Protein AF-A0A356X3P6-F1 (afdb_monomer_lite)

Sequence (103 aa):
EQTSLFEPIHGSYPQAAGKDIANPIAAILSVAMMLEHFGLKEEAELINSNIDFMVKKGLVTQDLDVHNFVTCSKVGDALSLLL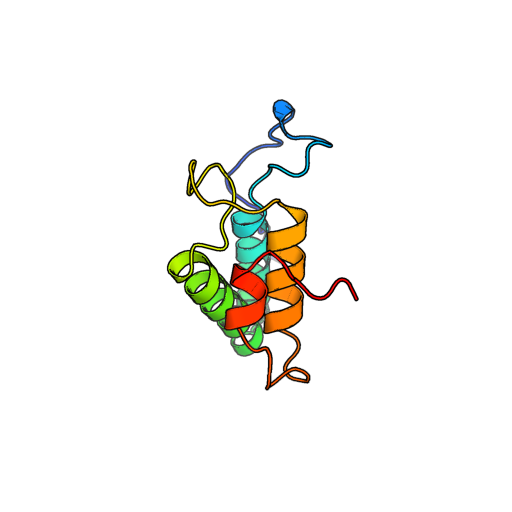DQTIAEVRFENMFEGKLPVI

Structure (mmCIF, N/CA/C/O backbone):
data_AF-A0A356X3P6-F1
#
_entry.id   AF-A0A356X3P6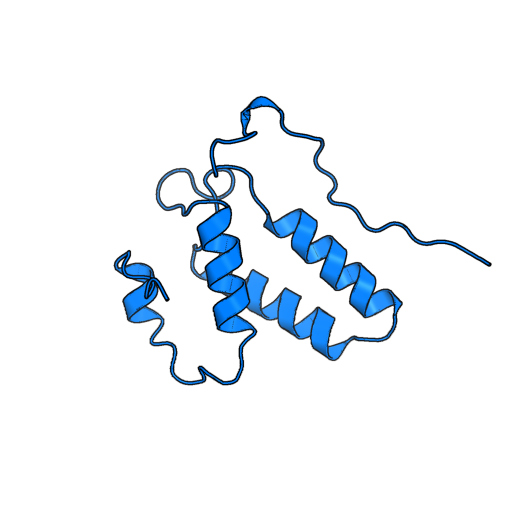-F1
#
loop_
_atom_site.group_PDB
_atom_site.id
_atom_site.type_symbol
_atom_site.label_atom_id
_atom_site.label_alt_id
_atom_site.label_comp_id
_atom_site.label_asym_id
_atom_site.label_entity_id
_atom_site.label_seq_id
_atom_site.pdbx_PDB_ins_code
_atom_site.Cartn_x
_atom_site.Cartn_y
_atom_site.Cartn_z
_atom_site.occupancy
_atom_site.B_iso_or_equiv
_atom_site.auth_seq_id
_atom_site.auth_comp_id
_atom_site.auth_asym_id
_atom_site.auth_atom_id
_atom_site.pdbx_PDB_model_num
ATOM 1 N N . GLU A 1 1 ? -15.827 24.931 12.141 1.00 50.00 1 GLU A N 1
ATOM 2 C CA . GLU A 1 1 ? -15.558 23.716 11.349 1.00 50.00 1 GLU A CA 1
ATOM 3 C C . GLU A 1 1 ? -14.101 23.744 10.934 1.00 50.00 1 GLU A C 1
ATOM 5 O O . GLU A 1 1 ? -13.614 24.810 10.573 1.00 50.00 1 GLU A O 1
ATOM 10 N N . GLN A 1 2 ? -13.392 22.631 11.090 1.00 78.62 2 GLN A N 1
ATOM 11 C CA . GLN A 1 2 ? -11.980 22.506 10.742 1.00 78.62 2 GLN A CA 1
ATOM 12 C C . GLN A 1 2 ? -11.881 21.360 9.738 1.00 78.62 2 GLN A C 1
ATOM 14 O O . GLN A 1 2 ? -12.340 20.258 10.028 1.00 78.62 2 GLN A O 1
ATOM 19 N N . THR A 1 3 ? -11.369 21.648 8.545 1.00 86.38 3 THR A N 1
ATOM 20 C CA . THR A 1 3 ? -11.224 20.654 7.478 1.00 86.38 3 THR A CA 1
ATOM 21 C C . THR A 1 3 ? -9.834 20.045 7.559 1.00 86.38 3 THR A C 1
ATOM 23 O O . THR A 1 3 ? -8.846 20.779 7.605 1.00 86.38 3 THR A O 1
ATOM 26 N N . SER A 1 4 ? -9.766 18.717 7.555 1.00 93.44 4 SER A N 1
ATOM 27 C CA . SER A 1 4 ? -8.514 17.958 7.527 1.00 93.44 4 SER A CA 1
ATOM 28 C C . SER A 1 4 ? -8.231 17.476 6.103 1.00 93.44 4 SER A C 1
ATOM 30 O O . SER A 1 4 ? -9.147 17.038 5.408 1.00 93.44 4 SER A O 1
ATOM 32 N N . LEU A 1 5 ? -6.969 17.546 5.676 1.00 94.75 5 LEU A N 1
ATOM 33 C CA . LEU A 1 5 ? -6.481 16.989 4.414 1.00 94.75 5 LEU A CA 1
ATOM 34 C C . LEU A 1 5 ? -5.445 15.907 4.726 1.00 94.75 5 LEU A C 1
ATOM 36 O O . LEU A 1 5 ? -4.534 16.140 5.519 1.00 94.75 5 LEU A O 1
ATOM 40 N N . PHE A 1 6 ? -5.588 14.749 4.088 1.00 96.62 6 PHE A N 1
ATOM 41 C CA . PHE A 1 6 ? -4.669 13.624 4.210 1.00 96.62 6 PHE A CA 1
ATOM 42 C C . PHE A 1 6 ? -4.112 13.313 2.828 1.00 96.62 6 PHE A C 1
ATOM 44 O O . PHE A 1 6 ? -4.865 12.979 1.915 1.00 96.62 6 PHE A O 1
ATOM 51 N N . GLU A 1 7 ? -2.802 13.445 2.669 1.00 96.38 7 GLU A N 1
ATOM 52 C CA . GLU A 1 7 ? -2.124 13.239 1.394 1.00 96.38 7 GLU A CA 1
ATOM 53 C C . GLU A 1 7 ? -0.757 12.579 1.606 1.00 96.38 7 GLU A C 1
ATOM 55 O O . GLU A 1 7 ? -0.173 12.699 2.692 1.00 96.38 7 GLU A O 1
ATOM 60 N N . PRO A 1 8 ? -0.241 11.850 0.603 1.00 95.00 8 PRO A N 1
ATOM 61 C CA . PRO A 1 8 ? 1.128 11.371 0.647 1.00 95.00 8 PRO A CA 1
ATOM 62 C C . PRO A 1 8 ? 2.105 12.547 0.550 1.00 95.00 8 PRO A C 1
ATOM 64 O O . PRO A 1 8 ? 1.852 13.531 -0.136 1.00 95.00 8 PRO A O 1
ATOM 67 N N . ILE A 1 9 ? 3.275 12.418 1.180 1.00 92.38 9 ILE A N 1
ATOM 68 C CA . ILE A 1 9 ? 4.308 13.474 1.167 1.00 92.38 9 ILE A CA 1
ATOM 69 C C . ILE A 1 9 ? 4.926 13.649 -0.236 1.00 92.38 9 ILE A C 1
ATOM 71 O O . ILE A 1 9 ? 5.475 14.703 -0.561 1.00 92.38 9 ILE A O 1
ATOM 75 N N . HIS A 1 10 ? 4.883 12.613 -1.076 1.00 89.19 10 HIS A N 1
ATOM 76 C CA . HIS A 1 10 ? 5.478 12.661 -2.407 1.00 89.19 10 HIS A CA 1
ATOM 77 C C . HIS A 1 10 ? 4.624 13.470 -3.400 1.00 89.19 10 HIS A C 1
ATOM 79 O O . HIS A 1 10 ? 3.398 13.462 -3.357 1.00 89.19 10 HIS A O 1
ATOM 85 N N . GLY A 1 11 ? 5.287 14.120 -4.361 1.00 89.81 11 GLY A N 1
ATOM 86 C CA . GLY A 1 11 ? 4.619 14.824 -5.461 1.00 89.81 11 GLY A CA 1
ATOM 87 C C . GLY A 1 11 ? 4.051 13.889 -6.540 1.00 89.81 11 GLY A C 1
ATOM 88 O O . GLY A 1 11 ? 3.931 12.681 -6.357 1.00 89.81 11 GLY A O 1
ATOM 89 N N . SER A 1 12 ? 3.750 14.445 -7.717 1.00 88.69 12 SER A N 1
ATOM 90 C CA . SER A 1 12 ? 3.050 13.751 -8.816 1.00 88.69 12 SER A CA 1
ATOM 91 C C . SER A 1 12 ? 3.853 12.678 -9.564 1.00 88.69 12 SER A C 1
ATOM 93 O O . SER A 1 12 ? 3.291 11.993 -10.413 1.00 88.69 12 SER A O 1
ATOM 95 N N . TYR A 1 13 ? 5.158 12.567 -9.300 1.00 91.88 13 TYR A N 1
ATOM 96 C CA . TYR A 1 13 ? 6.108 11.660 -9.959 1.00 91.88 13 TYR A CA 1
ATOM 97 C C . TYR A 1 13 ? 5.832 11.409 -11.467 1.00 91.88 13 TYR A C 1
ATOM 99 O O . TYR A 1 13 ? 5.574 10.273 -11.881 1.00 91.88 13 TYR A O 1
ATOM 107 N N . PRO A 1 14 ? 5.900 12.446 -12.332 1.00 92.62 14 PRO A N 1
ATOM 108 C CA . PRO A 1 14 ? 5.443 12.354 -13.725 1.00 92.62 14 PRO A CA 1
ATOM 109 C C . PRO A 1 14 ? 6.134 11.261 -14.547 1.00 92.62 14 PRO A C 1
ATOM 111 O O . PRO A 1 14 ? 5.572 10.739 -15.504 1.00 92.62 14 PRO A O 1
ATOM 114 N N . GLN A 1 15 ? 7.365 10.901 -14.180 1.00 93.81 15 GLN A N 1
ATOM 115 C CA . GLN A 1 15 ? 8.161 9.900 -14.882 1.00 93.81 15 GLN A CA 1
ATOM 116 C C . GLN A 1 15 ? 7.613 8.476 -14.708 1.00 93.81 15 GLN A C 1
ATOM 118 O O . GLN A 1 15 ? 7.931 7.628 -15.544 1.00 93.81 15 GLN A O 1
ATOM 123 N N . ALA A 1 16 ? 6.815 8.215 -13.667 1.00 92.31 16 ALA A N 1
ATOM 124 C CA . ALA A 1 16 ? 6.177 6.925 -13.401 1.00 92.31 16 ALA A CA 1
ATOM 125 C C . ALA A 1 16 ? 4.740 6.824 -13.932 1.00 92.31 16 ALA A C 1
ATOM 127 O O . ALA A 1 16 ? 4.173 5.728 -13.954 1.00 92.31 16 ALA A O 1
ATOM 128 N N . ALA A 1 17 ? 4.152 7.937 -14.384 1.00 94.56 17 ALA A N 1
ATOM 129 C CA . ALA A 1 17 ? 2.791 7.956 -14.904 1.00 94.56 17 ALA A CA 1
ATOM 130 C C . ALA A 1 17 ? 2.626 6.947 -16.056 1.00 94.56 17 ALA A C 1
ATOM 132 O O . ALA A 1 17 ? 3.404 6.941 -17.012 1.00 94.56 17 ALA A O 1
ATOM 133 N N . GLY A 1 18 ? 1.623 6.072 -15.941 1.00 96.38 18 GLY A N 1
ATOM 134 C CA . GLY A 1 18 ? 1.319 5.036 -16.934 1.00 96.38 18 GLY A CA 1
ATOM 135 C C . GLY A 1 18 ? 2.303 3.860 -16.991 1.00 96.38 18 GLY A C 1
ATOM 136 O O . GLY A 1 18 ? 2.204 3.055 -17.911 1.00 96.38 18 GLY A O 1
ATOM 137 N N . LYS A 1 19 ? 3.250 3.750 -16.048 1.00 97.00 19 LYS A N 1
ATOM 138 C CA . LYS A 1 19 ? 4.278 2.690 -16.052 1.00 97.00 19 LYS A CA 1
ATOM 139 C C . LYS A 1 19 ? 4.092 1.609 -14.992 1.00 97.00 19 LYS A C 1
ATOM 141 O O . LYS A 1 19 ? 4.864 0.662 -14.990 1.00 97.00 19 LYS A O 1
ATOM 146 N N . ASP A 1 20 ? 3.112 1.757 -14.102 1.00 97.06 20 ASP A N 1
ATOM 147 C CA . ASP A 1 20 ? 2.841 0.796 -13.021 1.00 97.06 20 ASP A CA 1
ATOM 148 C C . ASP A 1 20 ? 4.030 0.595 -12.045 1.00 97.06 20 ASP A C 1
ATOM 150 O O . ASP A 1 20 ? 4.194 -0.455 -11.435 1.00 97.06 20 ASP A O 1
ATOM 154 N N . ILE A 1 21 ? 4.885 1.614 -11.881 1.00 96.25 21 ILE A N 1
ATOM 155 C CA . ILE A 1 21 ? 6.090 1.557 -11.020 1.00 96.25 21 ILE A CA 1
ATOM 156 C C . ILE A 1 21 ? 6.034 2.478 -9.796 1.00 96.25 21 ILE A C 1
ATOM 158 O O . ILE A 1 21 ? 6.977 2.506 -9.012 1.00 96.25 21 ILE A O 1
ATOM 162 N N . ALA A 1 22 ? 4.980 3.283 -9.651 1.00 96.62 22 ALA A N 1
ATOM 163 C CA . ALA A 1 22 ? 4.842 4.165 -8.495 1.00 96.62 22 ALA A CA 1
ATOM 164 C C . ALA A 1 22 ? 4.595 3.346 -7.219 1.00 96.62 22 ALA A C 1
ATOM 166 O O . ALA A 1 22 ? 3.927 2.320 -7.266 1.00 96.62 22 ALA A O 1
ATOM 167 N N . ASN A 1 23 ? 5.086 3.812 -6.074 1.00 96.50 23 ASN A N 1
ATOM 168 C CA . ASN A 1 23 ? 4.786 3.192 -4.789 1.00 96.50 23 ASN A CA 1
ATOM 169 C C . ASN A 1 23 ? 3.448 3.713 -4.238 1.00 96.50 23 ASN A C 1
ATOM 171 O O . ASN A 1 23 ? 3.376 4.891 -3.879 1.00 96.50 23 ASN A O 1
ATOM 175 N N . PRO A 1 24 ? 2.388 2.886 -4.134 1.00 97.00 24 PRO A N 1
ATOM 176 C CA . PRO A 1 24 ? 1.090 3.359 -3.659 1.00 97.00 24 PRO A CA 1
ATOM 177 C C . PRO A 1 24 ? 0.986 3.423 -2.125 1.00 97.00 24 PRO A C 1
ATOM 179 O O . PRO A 1 24 ? 0.007 3.962 -1.610 1.00 97.00 24 PRO A O 1
ATOM 182 N N . ILE A 1 25 ? 1.964 2.887 -1.380 1.00 97.31 25 ILE A N 1
ATOM 183 C CA . ILE A 1 25 ? 1.859 2.674 0.073 1.00 97.31 25 ILE A CA 1
ATOM 184 C C . ILE A 1 25 ? 1.615 3.986 0.822 1.00 97.31 25 ILE A C 1
ATOM 186 O O . ILE A 1 25 ? 0.742 4.040 1.682 1.00 97.31 25 ILE A O 1
ATOM 190 N N . ALA A 1 26 ? 2.332 5.060 0.482 1.00 96.50 26 ALA A N 1
ATOM 191 C CA . ALA A 1 26 ? 2.169 6.340 1.171 1.00 96.50 26 ALA A CA 1
ATOM 192 C C . ALA A 1 26 ? 0.747 6.902 1.017 1.00 96.50 26 ALA A C 1
ATOM 194 O O . ALA A 1 26 ? 0.168 7.366 1.994 1.00 96.50 26 ALA A O 1
ATOM 195 N N . ALA A 1 27 ? 0.164 6.811 -0.183 1.00 97.12 27 ALA A N 1
ATOM 196 C CA . ALA A 1 27 ? -1.201 7.270 -0.434 1.00 97.12 27 ALA A CA 1
ATOM 197 C C . ALA A 1 27 ? -2.239 6.426 0.326 1.00 97.12 27 ALA A C 1
ATOM 199 O O . ALA A 1 27 ? -3.209 6.962 0.856 1.00 97.12 27 ALA A O 1
ATOM 200 N N . ILE A 1 28 ? -2.012 5.113 0.429 1.00 98.00 28 ILE A N 1
ATOM 201 C CA . ILE A 1 28 ? -2.852 4.201 1.218 1.00 98.00 28 ILE A CA 1
ATOM 202 C C . ILE A 1 28 ? -2.763 4.533 2.714 1.00 98.00 28 ILE A C 1
ATOM 204 O O . ILE A 1 28 ? -3.783 4.589 3.397 1.00 98.00 28 ILE A O 1
ATOM 208 N N . LEU A 1 29 ? -1.568 4.812 3.236 1.00 98.12 29 LEU A N 1
ATOM 209 C CA . LEU A 1 29 ? -1.395 5.201 4.638 1.00 98.12 29 LEU A CA 1
ATOM 210 C C . LEU A 1 29 ? -2.057 6.552 4.951 1.00 98.12 29 LEU A C 1
ATOM 212 O O . LEU A 1 29 ? -2.585 6.727 6.047 1.00 98.12 29 LEU A O 1
ATOM 216 N N . SER A 1 30 ? -2.139 7.477 3.988 1.00 98.25 30 SER A N 1
ATOM 217 C CA . SER A 1 30 ? -2.959 8.689 4.139 1.00 98.25 30 SER A CA 1
ATOM 218 C C . SER A 1 30 ? -4.445 8.363 4.339 1.00 98.25 30 SER A C 1
ATOM 220 O O . SER A 1 30 ? -5.115 9.032 5.125 1.00 98.25 30 SER A O 1
ATOM 222 N N . VAL A 1 31 ? -4.963 7.313 3.690 1.00 97.75 31 VAL A N 1
ATOM 223 C CA . VAL A 1 31 ? -6.331 6.820 3.929 1.00 97.75 31 VAL A CA 1
ATOM 224 C C . VAL A 1 31 ? -6.460 6.231 5.334 1.00 97.75 31 VAL A C 1
ATOM 226 O O . VAL A 1 31 ? -7.438 6.532 6.012 1.00 97.75 31 VAL A O 1
ATOM 229 N N . ALA A 1 32 ? -5.475 5.467 5.818 1.00 98.12 32 ALA A N 1
ATOM 230 C CA . ALA A 1 32 ? -5.485 4.961 7.195 1.00 98.12 32 ALA A CA 1
ATOM 231 C C . ALA A 1 32 ? -5.534 6.106 8.227 1.00 98.12 32 ALA A C 1
ATOM 233 O O . ALA A 1 32 ? -6.350 6.073 9.147 1.00 98.12 32 ALA A O 1
ATOM 234 N N . MET A 1 33 ? -4.750 7.172 8.023 1.00 98.12 33 MET A N 1
ATOM 235 C CA . MET A 1 33 ? -4.806 8.381 8.860 1.00 98.12 33 MET A CA 1
ATOM 236 C C . MET A 1 33 ? -6.181 9.066 8.812 1.00 98.12 33 MET A C 1
ATOM 238 O O . MET A 1 33 ? -6.678 9.540 9.835 1.00 98.12 33 MET A O 1
ATOM 242 N N . MET A 1 34 ? -6.812 9.115 7.634 1.00 97.94 34 MET A N 1
ATOM 243 C CA . MET A 1 34 ? -8.162 9.660 7.469 1.00 97.94 34 MET A CA 1
ATOM 244 C C . MET A 1 34 ? -9.210 8.826 8.220 1.00 97.94 34 MET A C 1
ATOM 246 O O . MET A 1 34 ? -10.068 9.391 8.897 1.00 97.94 34 MET A O 1
ATOM 250 N N . LEU A 1 35 ? -9.142 7.495 8.125 1.00 98.12 35 LEU A N 1
ATOM 251 C CA . LEU A 1 35 ? -10.034 6.585 8.850 1.00 98.12 35 LEU A CA 1
ATOM 252 C C . LEU A 1 35 ? -9.895 6.776 10.363 1.00 98.12 35 LEU A C 1
ATOM 254 O O . LEU A 1 35 ? -10.897 6.952 11.058 1.00 98.12 35 LEU A O 1
ATOM 258 N N . GLU A 1 36 ? -8.661 6.849 10.864 1.00 97.69 36 GLU A N 1
ATOM 259 C CA . GLU A 1 36 ? -8.405 7.116 12.278 1.00 97.69 36 GLU A CA 1
ATOM 260 C C . GLU A 1 36 ? -8.995 8.465 12.721 1.00 97.69 36 GLU A C 1
ATOM 262 O O . GLU A 1 36 ? -9.631 8.543 13.777 1.00 97.69 36 GLU A O 1
ATOM 267 N N . HIS A 1 37 ? -8.869 9.513 11.898 1.00 96.56 37 HIS A N 1
ATOM 268 C CA . HIS A 1 37 ? -9.472 10.821 12.171 1.00 96.56 37 HIS A CA 1
ATOM 269 C C . HIS A 1 37 ? -11.006 10.770 12.262 1.00 96.56 37 HIS A C 1
ATOM 271 O O . HIS A 1 37 ? -11.597 11.503 13.055 1.00 96.56 37 HIS A O 1
ATOM 277 N N . PHE A 1 38 ? -11.654 9.883 11.502 1.00 97.06 38 PHE A N 1
ATOM 278 C CA . PHE A 1 38 ? -13.096 9.633 11.588 1.00 97.06 38 PHE A CA 1
ATOM 279 C C . PHE A 1 38 ? -13.502 8.681 12.724 1.00 97.06 38 PHE A C 1
ATOM 281 O O . PHE A 1 38 ? -14.686 8.388 12.879 1.00 97.06 38 PHE A O 1
ATOM 288 N N . GLY A 1 39 ? -12.555 8.228 13.550 1.00 97.62 39 GLY A N 1
ATOM 289 C CA . GLY A 1 39 ? -12.807 7.302 14.654 1.00 97.62 39 GLY A CA 1
ATOM 290 C C . GLY A 1 39 ? -12.882 5.830 14.237 1.00 97.62 39 GLY A C 1
ATOM 291 O O . GLY A 1 39 ? -13.147 4.984 15.089 1.00 97.62 39 GLY A O 1
ATOM 292 N N . LEU A 1 40 ? -12.601 5.517 12.969 1.00 98.12 40 LEU A N 1
ATOM 293 C CA . LEU A 1 40 ? -12.561 4.167 12.394 1.00 98.12 40 LEU A CA 1
ATOM 294 C C . LEU A 1 40 ? -11.187 3.529 12.644 1.00 98.12 40 LEU A C 1
ATOM 296 O O . LEU A 1 40 ? -10.370 3.334 11.741 1.00 98.12 40 LEU A O 1
ATOM 300 N N . LYS A 1 41 ? -10.885 3.308 13.927 1.00 97.56 41 LYS A N 1
ATOM 301 C CA . LYS A 1 41 ? -9.562 2.850 14.378 1.00 97.56 41 LYS A CA 1
ATOM 302 C C . LYS A 1 41 ? -9.265 1.408 13.985 1.00 97.56 41 LYS A C 1
ATOM 304 O O . LYS A 1 41 ? -8.113 1.093 13.714 1.00 97.56 41 LYS A O 1
ATOM 309 N N . GLU A 1 42 ? -10.278 0.545 13.972 1.00 96.38 42 GLU A N 1
ATOM 310 C CA . GLU A 1 42 ? -10.107 -0.870 13.627 1.00 96.38 42 GLU A CA 1
ATOM 311 C C . GLU A 1 42 ? -9.728 -1.022 12.150 1.00 96.38 42 GLU A C 1
ATOM 313 O O . GLU A 1 42 ? -8.797 -1.750 11.816 1.00 96.38 42 GLU A O 1
ATOM 318 N N . GLU A 1 43 ? -10.380 -0.263 11.270 1.00 96.12 43 GLU A N 1
ATOM 319 C CA . GLU A 1 43 ? -10.107 -0.237 9.837 1.00 96.12 43 GLU A CA 1
ATOM 320 C C . GLU A 1 43 ? -8.739 0.383 9.530 1.00 96.12 43 GLU A C 1
ATOM 322 O O . GLU A 1 43 ? -7.994 -0.139 8.698 1.00 96.12 43 GLU A O 1
ATOM 327 N N . ALA A 1 44 ? -8.376 1.465 10.227 1.00 97.88 44 ALA A N 1
ATOM 328 C CA . ALA A 1 44 ? -7.049 2.065 10.115 1.00 97.88 44 ALA A CA 1
ATOM 329 C C . ALA A 1 44 ? -5.942 1.078 10.530 1.00 97.88 44 ALA A C 1
ATOM 331 O O . ALA A 1 44 ? -4.960 0.904 9.805 1.00 97.88 44 ALA A O 1
ATOM 332 N N . GLU A 1 45 ? -6.119 0.388 11.661 1.00 96.94 45 GLU A N 1
ATOM 333 C CA . GLU A 1 45 ? -5.162 -0.605 12.158 1.00 96.94 45 GLU A CA 1
ATOM 334 C C . GLU A 1 45 ? -5.070 -1.826 11.234 1.00 96.94 45 GLU A C 1
ATOM 336 O O . GLU A 1 45 ? -3.980 -2.355 10.999 1.00 96.94 45 GLU A O 1
ATOM 341 N N . LEU A 1 46 ? -6.190 -2.250 10.642 1.00 95.62 46 LEU A N 1
ATOM 342 C CA . LEU A 1 46 ? -6.206 -3.332 9.663 1.00 95.62 46 LEU A CA 1
ATOM 343 C C . LEU A 1 46 ? -5.369 -2.982 8.421 1.00 95.62 46 LEU A C 1
ATOM 345 O O . LEU A 1 46 ? -4.613 -3.827 7.940 1.00 95.62 46 LEU A O 1
ATOM 349 N N . ILE A 1 47 ? -5.442 -1.743 7.922 1.00 96.56 47 ILE A N 1
ATOM 350 C CA . ILE A 1 47 ? -4.582 -1.286 6.818 1.00 96.56 47 ILE A CA 1
ATOM 351 C C . ILE A 1 47 ? -3.113 -1.251 7.259 1.00 96.56 47 ILE A C 1
ATOM 353 O O . ILE A 1 47 ? -2.259 -1.818 6.575 1.00 96.56 47 ILE A O 1
ATOM 357 N N . ASN A 1 48 ? -2.815 -0.618 8.399 1.00 97.75 48 ASN A N 1
ATOM 358 C CA . ASN A 1 48 ? -1.444 -0.456 8.896 1.00 97.75 48 ASN A CA 1
ATOM 359 C C . ASN A 1 48 ? -0.741 -1.805 9.105 1.00 97.75 48 ASN A C 1
ATOM 361 O O . ASN A 1 48 ? 0.383 -1.998 8.640 1.00 97.75 48 ASN A O 1
ATOM 365 N N . SER A 1 49 ? -1.411 -2.751 9.763 1.00 96.25 49 SER A N 1
ATOM 366 C CA . SER A 1 49 ? -0.865 -4.081 10.051 1.00 96.25 49 SER A CA 1
ATOM 367 C C . SER A 1 49 ? -0.615 -4.910 8.786 1.00 96.25 49 SER A C 1
ATOM 369 O O . SER A 1 49 ? 0.424 -5.567 8.682 1.00 96.25 49 SER A O 1
ATOM 371 N N . ASN A 1 50 ? -1.504 -4.845 7.789 1.00 95.56 50 ASN A N 1
ATOM 372 C CA . ASN A 1 50 ? -1.305 -5.540 6.515 1.00 95.56 50 ASN A CA 1
ATOM 373 C C . ASN A 1 50 ? -0.198 -4.907 5.662 1.00 95.56 50 ASN A C 1
ATOM 375 O O . ASN A 1 50 ? 0.596 -5.636 5.068 1.00 95.56 50 ASN A O 1
ATOM 379 N N . ILE A 1 51 ? -0.078 -3.575 5.646 1.00 96.69 51 ILE A N 1
ATOM 380 C CA . ILE A 1 51 ? 1.052 -2.893 4.999 1.00 96.69 51 ILE A CA 1
ATOM 381 C C . ILE A 1 51 ? 2.377 -3.283 5.665 1.00 96.69 51 ILE A C 1
ATOM 383 O O . ILE A 1 51 ? 3.320 -3.655 4.966 1.00 96.69 51 ILE A O 1
ATOM 387 N N . ASP A 1 52 ? 2.456 -3.259 6.999 1.00 96.31 52 ASP A N 1
ATOM 388 C CA . ASP A 1 52 ? 3.653 -3.683 7.738 1.00 96.31 52 ASP A CA 1
ATOM 389 C C . ASP A 1 52 ? 4.019 -5.143 7.426 1.00 96.31 52 ASP A C 1
ATOM 391 O O . ASP A 1 52 ? 5.181 -5.456 7.144 1.00 96.31 52 ASP A O 1
ATOM 395 N N . PHE A 1 53 ? 3.023 -6.030 7.384 1.00 92.25 53 PHE A N 1
ATOM 396 C CA . PHE A 1 53 ? 3.213 -7.412 6.962 1.00 92.25 53 PHE A CA 1
ATOM 397 C C . PHE A 1 53 ? 3.780 -7.505 5.536 1.00 92.25 53 PHE A C 1
ATOM 399 O O . PHE A 1 53 ? 4.790 -8.180 5.330 1.00 92.25 53 PHE A O 1
ATOM 406 N N . MET A 1 54 ? 3.177 -6.820 4.560 1.00 93.75 54 MET A N 1
ATOM 407 C CA . MET A 1 54 ? 3.616 -6.833 3.159 1.00 93.75 54 MET A CA 1
ATOM 408 C C . MET A 1 54 ? 5.052 -6.327 3.001 1.00 93.75 54 MET A C 1
ATOM 410 O O . MET A 1 54 ? 5.855 -6.966 2.319 1.00 93.75 54 MET A O 1
ATOM 414 N N . VAL A 1 55 ? 5.401 -5.229 3.676 1.00 94.75 55 VAL A N 1
ATOM 415 C CA . VAL A 1 55 ? 6.754 -4.657 3.651 1.00 94.75 55 VAL A CA 1
ATOM 416 C C . VAL A 1 55 ? 7.766 -5.633 4.252 1.00 94.75 55 VAL A C 1
ATOM 418 O O . VAL A 1 55 ? 8.784 -5.915 3.623 1.00 94.75 55 VAL A O 1
ATOM 421 N N . LYS A 1 56 ? 7.469 -6.242 5.410 1.00 92.50 56 LYS A N 1
ATOM 422 C CA . LYS A 1 56 ? 8.318 -7.288 6.024 1.00 92.50 56 LYS A CA 1
ATOM 423 C C . LYS A 1 56 ? 8.488 -8.519 5.137 1.00 92.50 56 LYS A C 1
ATOM 425 O O . LYS A 1 56 ? 9.477 -9.240 5.249 1.00 92.50 56 LYS A O 1
ATOM 430 N N . LYS A 1 57 ? 7.503 -8.778 4.285 1.00 88.44 57 LYS A N 1
ATOM 431 C CA . LYS A 1 57 ? 7.490 -9.851 3.299 1.00 88.44 57 LYS A CA 1
ATOM 432 C C . LYS A 1 57 ? 8.176 -9.487 1.982 1.00 88.44 57 LYS A C 1
ATOM 434 O O . LYS A 1 57 ? 8.347 -10.376 1.160 1.00 88.44 57 LYS A O 1
ATOM 439 N N . GLY A 1 58 ? 8.600 -8.241 1.778 1.00 91.25 58 GLY A N 1
ATOM 440 C CA . GLY A 1 58 ? 9.210 -7.801 0.520 1.00 91.25 58 GLY A CA 1
ATOM 441 C C . GLY A 1 58 ? 8.208 -7.653 -0.631 1.00 91.25 58 GLY A C 1
ATOM 442 O O . GLY A 1 58 ? 8.612 -7.596 -1.786 1.00 91.25 58 GLY A O 1
ATOM 443 N N . LEU A 1 59 ? 6.902 -7.579 -0.343 1.00 93.12 59 LEU A N 1
ATOM 444 C CA . LEU A 1 59 ? 5.871 -7.226 -1.326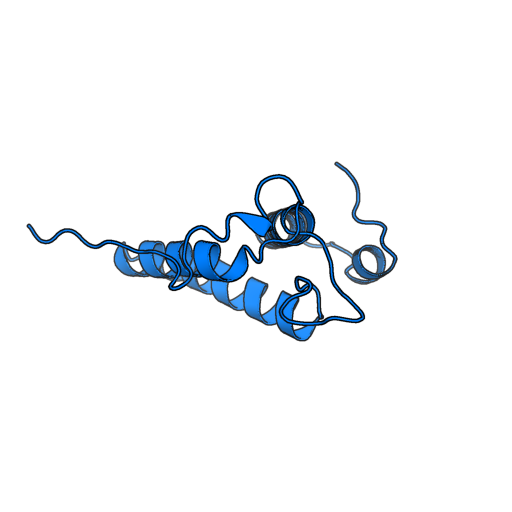 1.00 93.12 59 LEU A CA 1
ATOM 445 C C . LEU A 1 59 ? 5.844 -5.705 -1.508 1.00 93.12 59 LEU A C 1
ATOM 447 O O . LEU A 1 59 ? 4.904 -5.022 -1.103 1.00 93.12 59 LEU A O 1
ATOM 451 N N . VAL A 1 60 ? 6.927 -5.181 -2.074 1.00 95.44 60 VAL A N 1
ATOM 452 C CA . VAL A 1 60 ? 7.188 -3.747 -2.203 1.00 95.44 60 VAL A CA 1
ATOM 453 C C . VAL A 1 60 ? 7.496 -3.367 -3.646 1.00 95.44 60 VAL A C 1
ATOM 455 O O . VAL A 1 60 ? 7.745 -4.221 -4.493 1.00 95.44 60 VAL A O 1
ATOM 458 N N . THR A 1 61 ? 7.447 -2.073 -3.934 1.00 96.44 61 THR A N 1
ATOM 459 C CA . THR A 1 61 ? 7.799 -1.500 -5.237 1.00 96.44 61 THR A CA 1
ATOM 460 C C . THR A 1 61 ? 9.299 -1.210 -5.335 1.00 96.44 61 THR A C 1
ATOM 462 O O . THR A 1 61 ? 10.043 -1.309 -4.356 1.00 96.44 61 THR A O 1
ATOM 465 N N . GLN A 1 62 ? 9.754 -0.906 -6.554 1.00 95.62 62 GLN A N 1
ATOM 466 C CA . GLN A 1 62 ? 11.174 -0.815 -6.917 1.00 95.62 62 GLN A CA 1
ATOM 467 C C . GLN A 1 62 ? 11.979 0.213 -6.099 1.00 95.62 62 GLN A C 1
ATOM 469 O O . GLN A 1 62 ? 13.196 0.094 -5.969 1.00 95.62 62 GLN A O 1
ATOM 474 N N . ASP A 1 63 ? 11.325 1.246 -5.570 1.00 94.56 63 ASP A N 1
ATOM 475 C CA . ASP A 1 63 ? 11.937 2.274 -4.725 1.00 94.56 63 ASP A CA 1
ATOM 476 C C . ASP A 1 63 ? 12.359 1.752 -3.344 1.00 94.56 63 ASP A C 1
ATOM 478 O O . ASP A 1 63 ? 13.266 2.321 -2.738 1.00 94.56 63 ASP A O 1
ATOM 482 N N . LEU A 1 64 ? 11.734 0.674 -2.862 1.00 95.38 64 LEU A N 1
ATOM 483 C CA . LEU A 1 64 ? 12.064 0.036 -1.585 1.00 95.38 64 LEU A CA 1
ATOM 484 C C . LEU A 1 64 ? 13.000 -1.171 -1.753 1.00 95.38 64 LEU A C 1
ATOM 486 O O . LEU A 1 64 ? 13.861 -1.388 -0.901 1.00 95.38 64 LEU A O 1
ATOM 490 N N . ASP A 1 65 ? 12.870 -1.929 -2.845 1.00 94.56 65 ASP A N 1
ATOM 491 C CA . ASP A 1 65 ? 13.773 -3.032 -3.198 1.00 94.56 65 ASP A CA 1
ATOM 492 C C . ASP A 1 65 ? 14.037 -3.042 -4.711 1.00 94.56 65 ASP A C 1
ATOM 494 O O . ASP A 1 65 ? 13.133 -3.209 -5.523 1.00 94.56 65 ASP A O 1
ATOM 498 N N . VAL A 1 66 ? 15.295 -2.879 -5.118 1.00 93.56 66 VAL A N 1
ATOM 499 C CA . VAL A 1 66 ? 15.675 -2.830 -6.541 1.00 93.56 66 VAL A CA 1
ATOM 500 C C . VAL A 1 66 ? 15.822 -4.212 -7.190 1.00 93.56 66 VAL A C 1
ATOM 502 O O . VAL A 1 66 ? 15.933 -4.301 -8.414 1.00 93.56 66 VAL A O 1
ATOM 505 N N . HIS A 1 67 ? 15.868 -5.282 -6.394 1.00 91.50 67 HIS A N 1
ATOM 506 C CA . HIS A 1 67 ? 16.125 -6.650 -6.843 1.00 91.50 67 HIS A CA 1
ATOM 507 C C . HIS A 1 67 ? 14.871 -7.520 -6.817 1.00 91.50 67 HIS A C 1
ATOM 509 O O . HIS A 1 67 ? 14.678 -8.326 -7.727 1.00 91.50 67 HIS A O 1
ATOM 515 N N . ASN A 1 68 ? 14.031 -7.361 -5.797 1.00 91.12 68 ASN A N 1
ATOM 516 C CA . ASN A 1 68 ? 12.825 -8.153 -5.609 1.00 91.12 68 ASN A CA 1
ATOM 517 C C . ASN A 1 68 ? 11.632 -7.238 -5.323 1.00 91.12 68 ASN A C 1
ATOM 519 O O . ASN A 1 68 ? 11.321 -6.944 -4.173 1.00 91.12 68 ASN A O 1
ATOM 523 N N . PHE A 1 69 ? 10.970 -6.793 -6.390 1.00 94.50 69 PHE A N 1
ATOM 524 C CA . PHE A 1 69 ? 9.830 -5.889 -6.307 1.00 94.50 69 PHE A CA 1
ATOM 525 C C . PHE A 1 69 ? 8.649 -6.354 -7.154 1.00 94.50 69 PHE A C 1
ATOM 527 O O . PHE A 1 69 ? 8.776 -7.128 -8.107 1.00 94.50 69 PHE A O 1
ATOM 534 N N . VAL A 1 70 ? 7.482 -5.820 -6.816 1.00 95.56 70 VAL A N 1
ATOM 535 C CA . VAL A 1 70 ? 6.236 -5.948 -7.566 1.00 95.56 70 VAL A CA 1
ATOM 536 C C . VAL A 1 70 ? 5.798 -4.583 -8.106 1.00 95.56 70 VAL A C 1
ATOM 538 O O . VAL A 1 70 ? 6.379 -3.547 -7.783 1.00 95.56 70 VAL A O 1
ATOM 541 N N . THR A 1 71 ? 4.795 -4.578 -8.980 1.00 96.81 71 THR A N 1
ATOM 542 C CA . THR A 1 71 ? 4.272 -3.351 -9.589 1.00 96.81 71 THR A CA 1
ATOM 543 C C . THR A 1 71 ? 3.287 -2.621 -8.669 1.00 96.81 71 THR A C 1
ATOM 545 O O . THR A 1 71 ? 2.816 -3.190 -7.681 1.00 96.81 71 THR A O 1
ATOM 548 N N . CYS A 1 72 ? 2.960 -1.365 -8.993 1.00 96.44 72 CYS A N 1
ATOM 549 C CA . CYS A 1 72 ? 2.004 -0.538 -8.246 1.00 96.44 72 CYS A CA 1
ATOM 550 C C . CYS A 1 72 ? 0.655 -1.254 -8.080 1.00 96.44 72 CYS A C 1
ATOM 552 O O . CYS A 1 72 ? 0.170 -1.412 -6.958 1.00 96.44 72 CYS A O 1
ATOM 554 N N . SER A 1 73 ? 0.085 -1.755 -9.179 1.00 96.06 73 SER A N 1
ATOM 555 C CA . SER A 1 73 ? -1.154 -2.533 -9.173 1.00 96.06 73 SER A CA 1
ATOM 556 C C . SER A 1 73 ? -1.046 -3.779 -8.298 1.00 96.06 73 SER A C 1
ATOM 558 O O . SER A 1 73 ? -1.926 -4.004 -7.478 1.00 96.06 73 SER A O 1
ATOM 560 N N . LYS A 1 74 ? 0.063 -4.530 -8.364 1.00 95.06 74 LYS A N 1
ATOM 561 C CA . LYS A 1 74 ? 0.241 -5.740 -7.543 1.00 95.06 74 LYS A CA 1
ATOM 562 C C . LYS A 1 74 ? 0.292 -5.463 -6.041 1.00 95.06 74 LYS A C 1
ATOM 564 O O . LYS A 1 74 ? -0.179 -6.298 -5.274 1.00 95.06 74 LYS A O 1
ATOM 569 N N . VAL A 1 75 ? 0.850 -4.328 -5.609 1.00 95.81 75 VAL A N 1
ATOM 570 C CA . VAL A 1 75 ? 0.765 -3.906 -4.197 1.00 95.81 75 VAL A CA 1
ATOM 571 C C . VAL A 1 75 ? -0.696 -3.650 -3.815 1.00 95.81 75 VAL A C 1
ATOM 573 O O . VAL A 1 75 ? -1.144 -4.130 -2.777 1.00 95.81 75 VAL A O 1
ATOM 576 N N . GLY A 1 76 ? -1.451 -2.942 -4.660 1.00 95.44 76 GLY A N 1
ATOM 577 C CA . GLY A 1 76 ? -2.878 -2.687 -4.435 1.00 95.44 76 GLY A CA 1
ATOM 578 C C . GLY A 1 76 ? -3.712 -3.969 -4.360 1.00 95.44 76 GLY A C 1
ATOM 579 O O . GLY A 1 76 ? -4.460 -4.156 -3.401 1.00 95.44 76 GLY A O 1
ATOM 580 N N . ASP A 1 77 ? -3.531 -4.877 -5.320 1.00 93.44 77 ASP A N 1
ATOM 581 C CA . ASP A 1 77 ? -4.232 -6.163 -5.379 1.00 93.44 77 ASP A CA 1
ATOM 582 C C . ASP A 1 77 ? -3.913 -7.023 -4.150 1.00 93.44 77 ASP A C 1
ATOM 584 O O . ASP A 1 77 ? -4.814 -7.568 -3.514 1.00 93.44 77 ASP A O 1
ATOM 588 N N . ALA A 1 78 ? -2.631 -7.105 -3.774 1.00 92.00 78 ALA A N 1
ATOM 589 C CA . ALA A 1 78 ? -2.195 -7.845 -2.597 1.00 92.00 78 ALA A CA 1
ATOM 590 C C . ALA A 1 78 ? -2.843 -7.307 -1.316 1.00 92.00 78 ALA A C 1
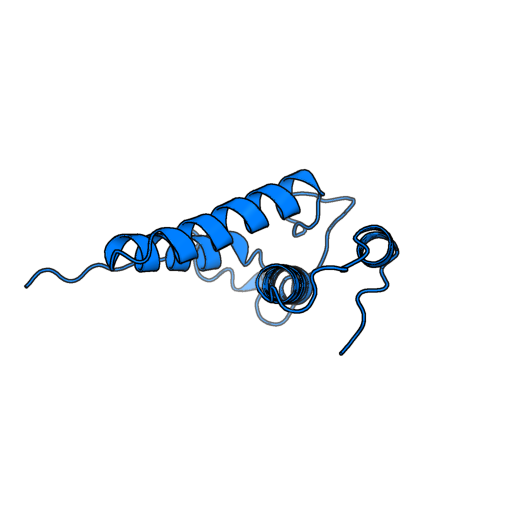ATOM 5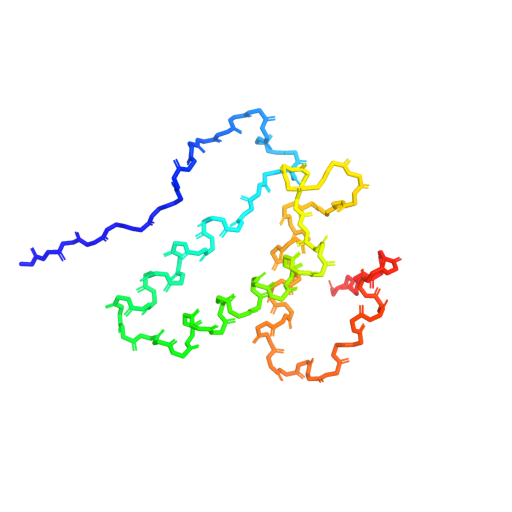92 O O . ALA A 1 78 ? -3.359 -8.094 -0.526 1.00 92.00 78 ALA A O 1
ATOM 593 N N . LEU A 1 79 ? -2.864 -5.984 -1.123 1.00 93.38 79 LEU A N 1
ATOM 594 C CA . LEU A 1 79 ? -3.530 -5.396 0.036 1.00 93.38 79 LEU A CA 1
ATOM 595 C C . LEU A 1 79 ? -5.037 -5.674 0.014 1.00 93.38 79 LEU A C 1
ATOM 597 O O . LEU A 1 79 ? -5.590 -6.064 1.037 1.00 93.38 79 LEU A O 1
ATOM 601 N N . SER A 1 80 ? -5.698 -5.518 -1.136 1.00 92.38 80 SER A N 1
ATOM 602 C CA . SER A 1 80 ? -7.135 -5.787 -1.263 1.00 92.38 80 SER A CA 1
ATOM 603 C C . SER A 1 80 ? -7.483 -7.224 -0.872 1.00 92.38 80 SER A C 1
ATOM 605 O O . SER A 1 80 ? -8.455 -7.439 -0.154 1.00 92.38 80 SER A O 1
ATOM 607 N N . LEU A 1 81 ? -6.676 -8.198 -1.304 1.00 88.94 81 LEU A N 1
ATOM 608 C CA . LEU A 1 81 ? -6.851 -9.607 -0.945 1.00 88.94 81 LEU A CA 1
ATOM 609 C C . LEU A 1 81 ? -6.648 -9.856 0.554 1.00 88.94 81 LEU A C 1
ATOM 611 O O . LEU A 1 81 ? -7.339 -10.688 1.129 1.00 88.94 81 LEU A O 1
ATOM 615 N N . LEU A 1 82 ? -5.710 -9.148 1.188 1.00 87.94 82 LEU A N 1
ATOM 616 C CA . LEU A 1 82 ? -5.444 -9.281 2.623 1.00 87.94 82 LEU A CA 1
ATOM 617 C C . LEU A 1 82 ? -6.534 -8.661 3.499 1.00 87.94 82 LEU A C 1
ATOM 619 O O . LEU A 1 82 ? -6.811 -9.162 4.588 1.00 87.94 82 LEU A O 1
ATOM 623 N N . LEU A 1 83 ? -7.142 -7.571 3.034 1.00 88.88 83 LEU A N 1
ATOM 624 C CA . LEU A 1 83 ? -8.259 -6.924 3.721 1.00 88.88 83 LEU A CA 1
ATOM 625 C C . LEU A 1 83 ? -9.557 -7.731 3.593 1.00 88.88 83 LEU A C 1
ATOM 627 O O . LEU A 1 83 ? -10.414 -7.650 4.475 1.00 88.88 83 LEU A O 1
ATOM 631 N N . ASP A 1 84 ? -9.704 -8.516 2.526 1.00 85.19 84 ASP A N 1
ATOM 632 C CA . ASP A 1 84 ? -10.851 -9.393 2.320 1.00 85.19 84 ASP A CA 1
ATOM 633 C C . ASP A 1 84 ? -10.775 -10.626 3.244 1.00 85.19 84 ASP A C 1
ATOM 635 O O . ASP A 1 84 ? -10.270 -11.696 2.898 1.00 85.19 84 ASP A O 1
ATOM 639 N N . GLN A 1 85 ? -11.307 -10.468 4.462 1.00 64.62 85 GLN A N 1
ATOM 640 C CA . GLN A 1 85 ? -11.359 -11.494 5.517 1.00 64.62 85 GLN A CA 1
ATOM 641 C C . GLN A 1 85 ? -12.106 -12.780 5.109 1.00 64.62 85 GLN A C 1
ATOM 643 O O . GLN A 1 85 ? -12.046 -13.784 5.822 1.00 64.62 85 GLN A O 1
ATOM 648 N N . THR A 1 86 ? -12.792 -12.785 3.962 1.00 53.34 86 THR A N 1
ATOM 649 C CA . THR A 1 86 ? -13.444 -13.974 3.400 1.00 53.34 86 THR A CA 1
ATOM 650 C C . THR A 1 86 ? -12.439 -14.981 2.827 1.00 53.34 86 THR A C 1
ATOM 652 O O . THR A 1 86 ? -12.767 -16.157 2.671 1.00 53.34 86 THR A O 1
ATOM 655 N N . ILE A 1 87 ? -11.195 -14.557 2.577 1.00 53.72 87 ILE A N 1
ATOM 656 C CA . ILE A 1 87 ? -10.105 -15.390 2.056 1.00 53.72 87 ILE A CA 1
ATOM 657 C C . ILE A 1 87 ? -9.129 -15.761 3.189 1.00 53.72 87 ILE A C 1
ATOM 659 O O . IL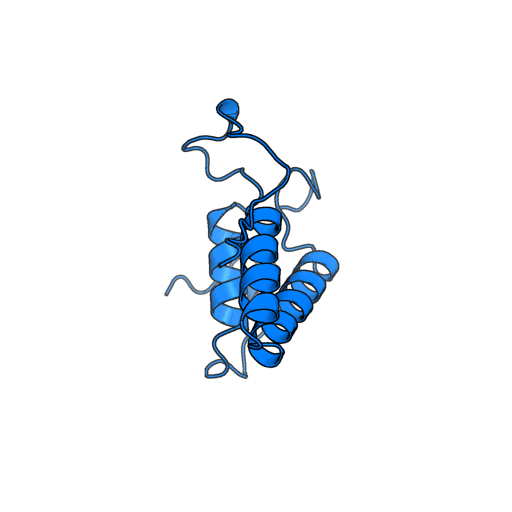E A 1 87 ? -7.912 -15.651 3.066 1.00 53.72 87 ILE A O 1
ATOM 663 N N . ALA A 1 88 ? -9.650 -16.248 4.318 1.00 48.25 88 ALA A N 1
ATOM 664 C CA . ALA A 1 88 ? -8.854 -16.675 5.480 1.00 48.25 88 ALA A CA 1
ATOM 665 C C . ALA A 1 88 ? -7.852 -17.829 5.197 1.00 48.25 88 ALA A C 1
ATOM 667 O O . ALA A 1 88 ? -7.081 -18.211 6.074 1.00 48.25 88 ALA A O 1
ATOM 668 N N . GLU A 1 89 ? -7.818 -18.360 3.970 1.00 49.34 89 GLU A N 1
ATOM 669 C CA . GLU A 1 89 ? -6.848 -19.350 3.492 1.00 49.34 89 GLU A CA 1
ATOM 670 C C . GLU A 1 89 ? -6.007 -18.846 2.300 1.00 49.34 89 GLU A C 1
ATOM 672 O O . GLU A 1 89 ? -5.640 -19.636 1.423 1.00 49.34 89 GLU A O 1
ATOM 677 N N . VAL A 1 90 ? -5.658 -17.551 2.219 1.00 52.41 90 VAL A N 1
ATOM 678 C CA . VAL A 1 90 ? -4.596 -17.137 1.282 1.00 52.41 90 VAL A CA 1
ATOM 679 C C . VAL A 1 90 ? -3.302 -17.848 1.685 1.00 52.41 90 VAL A C 1
ATOM 681 O O . VAL A 1 90 ? -2.597 -17.465 2.619 1.00 52.41 90 VAL A O 1
ATOM 684 N N . ARG A 1 91 ? -2.974 -18.919 0.958 1.00 53.25 91 ARG A N 1
ATOM 685 C CA . ARG A 1 91 ? -1.663 -19.564 0.994 1.00 53.25 91 ARG A CA 1
ATOM 686 C C . ARG A 1 91 ? -0.641 -18.572 0.455 1.00 53.25 91 ARG A C 1
ATOM 688 O O . ARG A 1 91 ? -0.382 -18.537 -0.746 1.00 53.25 91 ARG A O 1
ATOM 695 N N . PHE A 1 92 ? -0.071 -17.774 1.356 1.00 52.38 92 PHE A N 1
ATOM 696 C CA . PHE A 1 92 ? 0.980 -16.795 1.070 1.00 52.38 92 PHE A CA 1
ATOM 697 C C . PHE A 1 92 ? 2.100 -17.366 0.197 1.00 52.38 92 PHE A C 1
ATOM 699 O O . PHE A 1 92 ? 2.612 -16.662 -0.666 1.00 52.38 92 PHE A O 1
ATOM 706 N N . GLU A 1 93 ? 2.421 -18.650 0.367 1.00 49.91 93 GLU A N 1
ATOM 707 C CA . GLU A 1 93 ? 3.397 -19.391 -0.440 1.00 49.91 93 GLU A CA 1
ATOM 708 C C . GLU A 1 93 ? 3.157 -19.251 -1.957 1.00 49.91 93 GLU A C 1
ATOM 710 O O . GLU A 1 93 ? 4.115 -19.121 -2.711 1.00 49.91 93 GLU A O 1
ATOM 715 N N . ASN A 1 94 ? 1.901 -19.152 -2.411 1.00 49.06 94 ASN A N 1
ATOM 716 C CA . ASN A 1 94 ? 1.568 -19.032 -3.834 1.00 49.06 94 ASN A CA 1
ATOM 717 C C . ASN A 1 94 ? 1.767 -17.607 -4.395 1.00 49.06 94 ASN A C 1
ATOM 719 O O . ASN A 1 94 ? 2.071 -17.457 -5.580 1.00 49.06 94 ASN A O 1
ATOM 723 N N . MET A 1 95 ? 1.638 -16.558 -3.567 1.00 51.47 95 MET A N 1
ATOM 724 C CA . MET A 1 95 ? 1.855 -15.165 -4.004 1.00 51.47 95 MET A CA 1
ATOM 725 C C . MET A 1 95 ? 3.331 -14.888 -4.322 1.00 51.47 95 MET A C 1
ATOM 727 O O . MET A 1 95 ? 3.629 -14.122 -5.239 1.00 51.47 95 MET A O 1
ATOM 731 N N . PHE A 1 96 ? 4.251 -15.543 -3.607 1.00 51.34 96 PHE A N 1
ATOM 732 C CA . PHE A 1 96 ? 5.698 -15.399 -3.805 1.00 51.34 96 PHE A CA 1
ATOM 733 C C . PHE A 1 96 ? 6.231 -16.104 -5.054 1.00 51.34 96 PHE A C 1
ATOM 735 O O . PHE A 1 96 ? 7.265 -15.707 -5.581 1.00 51.34 96 PHE A O 1
ATOM 742 N N . GLU A 1 97 ? 5.514 -17.095 -5.586 1.00 52.81 97 GLU A N 1
ATOM 743 C CA . GLU A 1 97 ? 5.888 -17.773 -6.836 1.00 52.81 97 GLU A CA 1
ATOM 744 C C . GLU A 1 97 ? 5.505 -16.977 -8.100 1.00 52.81 97 GLU A C 1
ATOM 746 O O . GLU A 1 97 ? 5.545 -17.500 -9.214 1.00 52.81 97 GLU A O 1
ATOM 751 N N . GLY A 1 98 ? 5.078 -15.716 -7.957 1.00 47.12 98 GLY A N 1
ATOM 752 C CA . GLY A 1 98 ? 4.589 -14.905 -9.074 1.00 47.12 98 GLY A CA 1
ATOM 753 C C . GLY A 1 98 ? 3.213 -15.338 -9.594 1.00 47.12 98 GLY A C 1
ATOM 754 O O . GLY A 1 98 ? 2.740 -14.789 -10.589 1.00 47.12 98 GLY A O 1
ATOM 755 N N . LYS A 1 99 ? 2.553 -16.277 -8.908 1.00 45.56 99 LYS A N 1
ATOM 756 C CA . LYS A 1 99 ? 1.179 -16.717 -9.160 1.00 45.56 99 LYS A CA 1
ATOM 757 C C . LYS A 1 99 ? 0.248 -16.080 -8.136 1.00 45.56 99 LYS A C 1
ATOM 759 O O . LYS A 1 99 ? -0.365 -16.757 -7.315 1.00 45.56 99 LYS A O 1
ATOM 764 N N . LEU A 1 100 ? 0.115 -14.759 -8.201 1.00 47.31 100 LEU A N 1
ATOM 765 C CA . LEU A 1 100 ? -1.134 -14.169 -7.729 1.00 47.31 100 LEU A CA 1
ATOM 766 C C . LEU A 1 100 ? -2.261 -14.844 -8.527 1.00 47.31 100 LEU A C 1
ATOM 768 O O . LEU A 1 100 ? -2.134 -14.929 -9.755 1.00 47.31 100 LEU A O 1
ATOM 772 N N . PRO A 1 101 ? -3.318 -15.371 -7.886 1.00 40.09 101 PRO A N 1
ATOM 773 C CA . PRO A 1 101 ? -4.517 -15.702 -8.628 1.00 40.09 101 PRO A CA 1
ATOM 774 C C . PRO A 1 101 ? -4.973 -14.402 -9.286 1.00 40.09 101 PRO A C 1
ATOM 776 O O . PRO A 1 101 ? -5.346 -13.447 -8.610 1.00 40.09 101 PRO A O 1
ATOM 779 N N . VAL A 1 102 ? -4.850 -14.346 -10.610 1.00 38.44 102 VAL A N 1
ATOM 780 C CA . VAL A 1 102 ? -5.608 -13.384 -11.397 1.00 38.44 102 VAL A CA 1
ATOM 781 C C . VAL A 1 102 ? -7.051 -13.826 -11.208 1.00 38.44 102 VAL A C 1
ATOM 783 O O . VAL A 1 102 ? -7.433 -14.886 -11.708 1.00 38.44 102 VAL A O 1
ATOM 786 N N . ILE A 1 103 ? -7.782 -13.098 -10.370 1.00 37.56 103 ILE A N 1
ATOM 787 C CA . ILE A 1 103 ? -9.241 -13.195 -10.303 1.00 37.56 103 ILE A CA 1
ATOM 788 C C . ILE A 1 103 ? -9.829 -12.640 -11.597 1.00 37.56 103 ILE A C 1
ATOM 790 O O . ILE A 1 103 ? -9.304 -11.616 -12.090 1.00 37.56 103 ILE A O 1
#

pLDDT: mean 85.78, std 18.31, range [37.56, 98.25]

Secondary structure (DSSP, 8-state):
--------SS---GGGTTTT-S--HHHHHHHHHHHHHTT-HHHHHHHHHHHHHHHHTT---TTT-SSS---HHHHHHHHHHHH-GGGTT--HHHHHTT-----

Radius of gyration: 14.79 Å; chains: 1; bounding box: 32×43×32 Å

Foldseek 3Di:
DDDDDFAFPDDPPVVCPPPQQDWCLRRLLSVLVVCVVVVVPVVSVLLVVQSVVCVVVQATGCVSPVPRYDGNVSSVVSSVCSSPVVPVPPPVVCVSVVDDPPD